Protein AF-A0A2U8I2Z9-F1 (afdb_monomer_lite)

Structure (mmCIF, N/CA/C/O backbone):
data_AF-A0A2U8I2Z9-F1
#
_entry.id   AF-A0A2U8I2Z9-F1
#
loop_
_atom_site.group_PDB
_atom_site.id
_atom_site.type_symbol
_atom_site.label_atom_id
_atom_site.label_alt_id
_atom_site.label_comp_id
_atom_site.label_asym_id
_atom_site.label_entity_id
_atom_site.label_seq_id
_atom_site.pdbx_PDB_ins_code
_atom_site.Cartn_x
_atom_site.Cartn_y
_atom_site.Cartn_z
_atom_site.occupancy
_atom_site.B_iso_or_equiv
_atom_site.auth_seq_id
_atom_site.auth_comp_id
_atom_site.auth_asym_id
_atom_site.auth_atom_id
_atom_site.pdbx_PDB_model_num
ATOM 1 N N . MET A 1 1 ? 26.676 1.506 6.343 1.00 47.38 1 MET A N 1
ATOM 2 C CA . MET A 1 1 ? 25.694 2.222 7.187 1.00 47.38 1 MET A CA 1
ATOM 3 C C . MET A 1 1 ? 24.262 1.728 6.902 1.00 47.38 1 MET A C 1
ATOM 5 O O . MET A 1 1 ? 23.55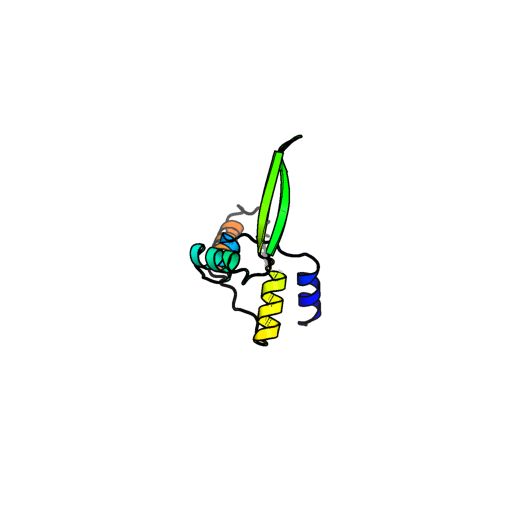2 2.455 6.221 1.00 47.38 1 MET A O 1
ATOM 9 N N . PRO A 1 2 ? 23.832 0.512 7.318 1.00 54.97 2 PRO A N 1
ATOM 10 C CA . PRO A 1 2 ? 22.491 0.004 6.966 1.00 54.97 2 PRO A CA 1
ATOM 11 C C . PRO A 1 2 ? 21.496 -0.153 8.141 1.00 54.97 2 PRO A C 1
ATOM 13 O O . PRO A 1 2 ? 20.313 0.099 7.946 1.00 54.97 2 PRO A O 1
ATOM 16 N N . GLU A 1 3 ? 21.933 -0.534 9.347 1.00 49.59 3 GLU A N 1
ATOM 17 C CA . GLU A 1 3 ? 21.021 -0.929 10.445 1.00 49.59 3 GLU A CA 1
ATOM 18 C C . GLU A 1 3 ? 20.259 0.244 11.081 1.00 49.59 3 GLU A C 1
ATOM 20 O O . GLU A 1 3 ? 19.039 0.196 11.203 1.00 49.59 3 GLU A O 1
ATOM 25 N N . LEU A 1 4 ? 20.939 1.352 11.393 1.00 51.78 4 LEU A N 1
ATOM 26 C CA . LEU A 1 4 ? 20.320 2.501 12.079 1.00 51.78 4 LEU A CA 1
ATOM 27 C C . LEU A 1 4 ? 19.238 3.227 11.252 1.00 51.78 4 LEU A C 1
ATOM 29 O O . LEU A 1 4 ? 18.350 3.865 11.813 1.00 51.78 4 LEU A O 1
ATOM 33 N N . GLN A 1 5 ? 19.287 3.145 9.917 1.00 53.50 5 GLN A N 1
ATOM 34 C CA . GLN A 1 5 ? 18.255 3.739 9.051 1.00 53.50 5 GLN A CA 1
ATOM 35 C C . GLN A 1 5 ? 16.982 2.890 8.984 1.00 53.50 5 GLN A C 1
ATOM 37 O O . GLN A 1 5 ? 15.900 3.434 8.765 1.00 53.50 5 GLN A O 1
ATOM 42 N N . LEU A 1 6 ? 17.105 1.576 9.183 1.00 53.69 6 LEU A N 1
ATOM 43 C CA . LEU A 1 6 ? 15.974 0.659 9.240 1.00 53.69 6 LEU A CA 1
ATOM 44 C C . LEU A 1 6 ? 15.191 0.877 10.540 1.00 53.69 6 LEU A C 1
ATOM 46 O O . LEU A 1 6 ? 13.996 1.146 10.475 1.00 53.69 6 LEU A O 1
ATOM 50 N N . GLU A 1 7 ? 15.865 0.917 11.693 1.00 55.31 7 GLU A N 1
ATOM 51 C CA . GLU A 1 7 ? 15.220 1.122 13.004 1.00 55.31 7 GLU A CA 1
ATOM 52 C C . GLU A 1 7 ? 14.370 2.399 13.095 1.00 55.31 7 GLU A C 1
ATOM 54 O O . GLU A 1 7 ? 13.353 2.433 13.787 1.00 55.31 7 GLU A O 1
ATOM 59 N N . HIS A 1 8 ? 14.763 3.467 12.397 1.00 54.12 8 HIS A N 1
ATOM 60 C CA . HIS A 1 8 ? 14.012 4.723 12.394 1.00 54.12 8 HIS A CA 1
ATOM 61 C C . HIS A 1 8 ? 12.787 4.697 11.472 1.00 54.12 8 HIS A C 1
ATOM 63 O O . HIS A 1 8 ? 11.825 5.413 11.746 1.00 54.12 8 HIS A O 1
ATOM 69 N N . LEU A 1 9 ? 12.784 3.865 10.423 1.00 52.28 9 LEU A N 1
ATOM 70 C CA . LEU A 1 9 ? 11.619 3.696 9.551 1.00 52.28 9 LEU A CA 1
ATOM 71 C C . LEU A 1 9 ? 10.462 3.004 10.294 1.00 52.28 9 LEU A C 1
ATOM 73 O O . LEU A 1 9 ? 9.305 3.307 10.029 1.00 52.28 9 LEU A O 1
ATOM 77 N N . PHE A 1 10 ? 10.769 2.123 11.252 1.00 52.69 10 PHE A N 1
ATOM 78 C CA . PHE A 1 10 ? 9.785 1.300 11.972 1.00 52.69 10 PHE A CA 1
ATOM 79 C C . PHE A 1 10 ? 9.132 1.985 13.185 1.00 52.69 10 PHE A C 1
ATOM 81 O O . PHE A 1 10 ? 8.180 1.453 13.745 1.00 52.69 10 PHE A O 1
ATOM 88 N N . LYS A 1 11 ? 9.601 3.171 13.606 1.00 55.53 11 LYS A N 1
ATOM 89 C CA . LYS A 1 11 ? 9.043 3.882 14.778 1.00 55.53 11 LYS A CA 1
ATOM 90 C C . LYS A 1 11 ? 7.706 4.574 14.512 1.00 55.53 11 LYS A C 1
ATOM 92 O O . LYS A 1 11 ? 6.999 4.894 15.465 1.00 55.53 11 LYS A O 1
AT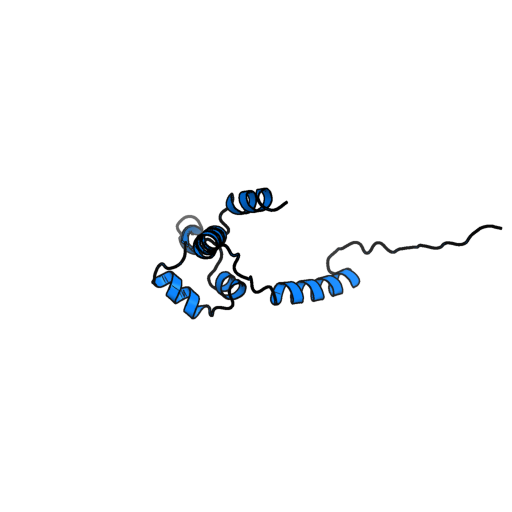OM 97 N N . ILE A 1 12 ? 7.364 4.819 13.248 1.00 58.06 12 ILE A N 1
ATOM 98 C CA . ILE A 1 12 ? 6.064 5.364 12.852 1.00 58.06 12 ILE A CA 1
ATOM 99 C C . ILE A 1 12 ? 5.442 4.366 11.869 1.00 58.06 12 ILE A C 1
ATOM 101 O O . ILE A 1 12 ? 5.994 4.189 10.780 1.00 58.06 12 ILE A O 1
ATOM 105 N N . PRO A 1 13 ? 4.336 3.692 12.228 1.00 62.06 13 PRO A N 1
ATOM 106 C CA . PRO A 1 13 ? 3.650 2.804 11.299 1.00 62.06 13 PRO A CA 1
ATOM 107 C C . PRO A 1 13 ? 3.177 3.594 10.068 1.00 62.06 13 PRO A C 1
ATOM 109 O O . PRO A 1 13 ? 2.345 4.494 10.180 1.00 62.06 13 PRO A O 1
ATOM 112 N N . ASP A 1 14 ? 3.726 3.279 8.888 1.00 77.88 14 ASP A N 1
ATOM 113 C CA . ASP A 1 14 ? 3.290 3.847 7.603 1.00 77.88 14 ASP A CA 1
ATOM 114 C C . ASP A 1 14 ? 2.029 3.103 7.145 1.00 77.88 14 ASP A C 1
ATOM 116 O O . ASP A 1 14 ? 2.091 2.079 6.456 1.00 77.88 14 ASP A O 1
ATOM 120 N N . GLY A 1 15 ? 0.874 3.588 7.603 1.00 87.62 15 GLY A N 1
ATOM 121 C CA . GLY A 1 15 ? -0.432 3.104 7.175 1.00 87.62 15 GLY A CA 1
ATOM 122 C C . GLY A 1 15 ? -0.718 3.513 5.731 1.00 87.62 15 GLY A C 1
ATOM 123 O O . GLY A 1 15 ? -1.011 4.674 5.450 1.00 87.62 15 GLY A O 1
ATOM 124 N N . ILE A 1 16 ? -0.690 2.553 4.807 1.00 91.94 16 ILE A N 1
ATOM 125 C CA . ILE A 1 16 ? -0.933 2.799 3.383 1.00 91.94 16 ILE A CA 1
ATOM 126 C C . ILE A 1 16 ? -2.271 2.233 2.909 1.00 91.94 16 ILE A C 1
ATOM 128 O O . ILE A 1 16 ? -2.840 1.297 3.473 1.00 91.94 16 ILE A O 1
ATOM 132 N N . THR A 1 17 ? -2.795 2.813 1.832 1.00 93.12 17 THR A N 1
ATOM 133 C CA . THR A 1 17 ? -4.041 2.361 1.204 1.00 93.12 17 THR A CA 1
ATOM 134 C C . THR A 1 17 ? -3.815 1.142 0.303 1.00 93.12 17 THR A C 1
ATOM 136 O O . THR A 1 17 ? -2.693 0.836 -0.099 1.00 93.12 17 THR A O 1
ATOM 139 N N . VAL A 1 18 ? -4.909 0.481 -0.093 1.00 94.19 18 VAL A N 1
ATOM 140 C CA . VAL A 1 18 ? -4.914 -0.601 -1.100 1.00 94.19 18 VAL A CA 1
ATOM 141 C C . VAL A 1 18 ? -4.209 -0.183 -2.386 1.00 94.19 18 VAL A C 1
ATOM 143 O O . VAL A 1 18 ? -3.391 -0.931 -2.917 1.00 94.19 18 VAL A O 1
ATOM 146 N N . SER A 1 19 ? -4.530 1.018 -2.870 1.00 93.19 19 SER A N 1
ATOM 147 C CA . SER A 1 19 ? -3.981 1.561 -4.110 1.00 93.19 19 SER A CA 1
ATOM 148 C C . SER A 1 19 ? -2.472 1.756 -4.002 1.00 93.19 19 SER A C 1
ATOM 150 O O . SER A 1 19 ? -1.717 1.360 -4.888 1.00 93.19 19 SER A O 1
ATOM 152 N N . GLU A 1 20 ? -2.014 2.282 -2.866 1.00 91.62 20 GLU A N 1
ATOM 153 C CA . GLU A 1 20 ? -0.593 2.487 -2.616 1.00 91.62 20 GLU A CA 1
ATOM 154 C C . GLU A 1 20 ? 0.168 1.161 -2.496 1.00 91.62 20 GLU A C 1
ATOM 156 O O . GLU A 1 20 ? 1.235 1.009 -3.091 1.00 91.62 20 GLU A O 1
ATOM 161 N N . PHE A 1 21 ? -0.398 0.166 -1.810 1.00 93.00 21 PHE A N 1
ATOM 162 C CA . PHE A 1 21 ? 0.205 -1.163 -1.706 1.00 93.00 21 PHE A CA 1
ATOM 163 C C . PHE A 1 21 ? 0.290 -1.855 -3.073 1.00 93.00 21 PHE A C 1
ATOM 165 O O . PHE A 1 21 ? 1.336 -2.392 -3.448 1.00 93.00 21 PHE A O 1
ATOM 172 N N . ALA A 1 22 ? -0.799 -1.820 -3.847 1.00 93.06 22 ALA A N 1
ATOM 173 C CA . ALA A 1 22 ? -0.855 -2.333 -5.216 1.00 93.06 22 ALA A CA 1
ATOM 174 C C . ALA A 1 22 ? 0.239 -1.693 -6.081 1.00 93.06 22 ALA A C 1
ATOM 176 O O . ALA A 1 22 ? 1.021 -2.382 -6.735 1.00 93.06 22 ALA A O 1
ATOM 177 N N . ARG A 1 23 ? 0.369 -0.369 -5.990 1.00 89.00 23 ARG A N 1
ATOM 178 C CA . ARG A 1 23 ? 1.372 0.408 -6.711 1.00 89.00 23 ARG A CA 1
ATOM 179 C C . ARG A 1 23 ? 2.808 0.060 -6.311 1.00 89.00 23 ARG A C 1
ATOM 181 O O . ARG A 1 23 ? 3.635 -0.118 -7.202 1.00 89.00 23 ARG A O 1
ATOM 188 N N . ARG A 1 24 ? 3.115 -0.068 -5.010 1.00 88.25 24 ARG A N 1
ATOM 189 C CA . ARG A 1 24 ? 4.462 -0.431 -4.513 1.00 88.25 24 ARG A CA 1
ATOM 190 C C . ARG A 1 24 ? 4.855 -1.866 -4.877 1.00 88.25 24 ARG A C 1
ATOM 192 O O . ARG A 1 24 ? 6.026 -2.117 -5.147 1.00 88.25 24 ARG A O 1
ATOM 199 N N . THR A 1 25 ? 3.897 -2.792 -4.919 1.00 89.31 25 THR A N 1
ATOM 200 C CA . THR A 1 25 ? 4.151 -4.232 -5.141 1.00 89.31 25 THR A CA 1
ATOM 201 C C . THR A 1 25 ? 3.912 -4.714 -6.574 1.00 89.31 25 THR A C 1
ATOM 203 O O . THR A 1 25 ? 4.246 -5.852 -6.896 1.00 89.31 25 THR A O 1
ATOM 206 N N . GLY A 1 26 ? 3.310 -3.890 -7.435 1.00 89.56 26 GLY A N 1
ATOM 207 C CA . GLY A 1 26 ? 2.896 -4.278 -8.788 1.00 89.56 26 GLY A CA 1
ATOM 208 C C . GLY A 1 26 ? 1.675 -5.208 -8.839 1.00 89.56 26 GLY A C 1
ATOM 209 O O . GLY A 1 26 ? 1.342 -5.719 -9.907 1.00 89.56 26 GLY A O 1
ATOM 210 N N . LYS A 1 27 ? 1.001 -5.454 -7.708 1.00 91.25 27 LYS A N 1
ATOM 211 C CA . LYS A 1 27 ? -0.245 -6.236 -7.655 1.00 91.25 27 LYS A CA 1
ATOM 212 C C . LYS A 1 27 ? -1.433 -5.392 -8.113 1.00 91.25 27 LYS A C 1
ATOM 214 O O . LYS A 1 27 ? -1.406 -4.170 -8.034 1.00 91.25 27 LYS A O 1
ATOM 219 N N . THR A 1 28 ? -2.511 -6.041 -8.543 1.00 95.50 28 THR A N 1
ATOM 220 C CA . THR A 1 28 ? -3.782 -5.347 -8.800 1.00 95.50 28 THR A CA 1
ATOM 221 C C . THR A 1 28 ? -4.480 -5.011 -7.484 1.00 95.50 28 THR A C 1
ATOM 223 O O . THR A 1 28 ? -4.381 -5.772 -6.519 1.00 95.50 28 THR A O 1
ATOM 226 N N . GLU A 1 29 ? -5.246 -3.917 -7.435 1.00 96.38 29 GLU A N 1
ATOM 227 C CA . GLU A 1 29 ? -6.025 -3.577 -6.235 1.00 96.38 29 GLU A CA 1
ATOM 228 C C . GLU A 1 29 ? -6.976 -4.705 -5.818 1.00 96.38 29 GLU A C 1
ATOM 230 O O . GLU A 1 29 ? -7.114 -4.979 -4.629 1.00 96.38 29 GLU A O 1
ATOM 235 N N . THR A 1 30 ? -7.588 -5.406 -6.778 1.00 97.56 30 THR A N 1
ATOM 236 C CA . THR A 1 30 ? -8.447 -6.569 -6.509 1.00 97.56 30 THR A CA 1
ATOM 237 C C . THR A 1 30 ? -7.682 -7.681 -5.794 1.00 97.56 30 THR A C 1
ATOM 239 O O . THR A 1 30 ? -8.161 -8.218 -4.798 1.00 97.56 30 THR A O 1
ATOM 242 N N . SER A 1 31 ? -6.460 -7.995 -6.242 1.00 97.38 31 SER A N 1
ATOM 243 C CA . SER A 1 31 ? -5.608 -8.974 -5.560 1.00 97.38 31 SER A CA 1
ATOM 244 C C . SER A 1 31 ? -5.265 -8.527 -4.143 1.00 97.38 31 SER A C 1
ATOM 246 O O . SER A 1 31 ? -5.241 -9.362 -3.243 1.00 97.38 31 SER A O 1
ATOM 248 N N . VAL A 1 32 ? -4.996 -7.237 -3.935 1.00 96.75 32 VAL A N 1
ATOM 249 C CA . VAL A 1 32 ? -4.689 -6.700 -2.605 1.00 96.75 32 VAL A CA 1
ATOM 250 C C . VAL A 1 32 ? -5.913 -6.785 -1.692 1.00 96.75 32 VAL A C 1
ATOM 252 O O . VAL A 1 32 ? -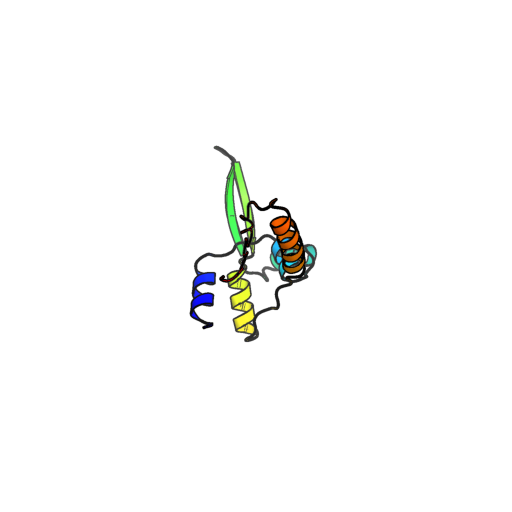5.779 -7.246 -0.564 1.00 96.75 32 VAL A O 1
ATOM 255 N N . ARG A 1 33 ? -7.117 -6.456 -2.180 1.00 96.50 33 ARG A N 1
ATOM 256 C CA . ARG A 1 33 ? -8.368 -6.624 -1.415 1.00 96.50 33 ARG A CA 1
ATOM 257 C C . ARG A 1 33 ? -8.590 -8.078 -1.013 1.00 96.50 33 ARG A C 1
ATOM 259 O O . ARG A 1 33 ? -8.808 -8.340 0.160 1.00 96.50 33 ARG A O 1
ATOM 266 N N . HIS A 1 34 ? -8.383 -9.033 -1.921 1.00 98.00 34 HIS A N 1
ATOM 267 C CA . HIS A 1 34 ? -8.446 -10.454 -1.565 1.00 98.00 34 HIS A CA 1
ATOM 268 C C . HIS A 1 34 ? -7.424 -10.856 -0.492 1.00 98.00 34 HIS A C 1
ATOM 270 O O . HIS A 1 34 ? -7.725 -11.695 0.356 1.00 98.00 34 HIS A O 1
ATOM 276 N N . MET A 1 35 ? -6.218 -10.278 -0.499 1.00 96.81 35 MET A N 1
ATOM 277 C CA . MET A 1 35 ? -5.239 -10.513 0.568 1.00 96.81 35 MET A CA 1
ATOM 278 C C . MET A 1 35 ? -5.708 -9.932 1.906 1.00 96.81 35 MET A C 1
ATOM 280 O O . MET A 1 35 ? -5.540 -10.586 2.934 1.00 96.81 35 MET A O 1
ATOM 284 N N . MET A 1 36 ? -6.319 -8.744 1.898 1.00 95.38 36 MET A N 1
ATOM 285 C CA . MET A 1 36 ? -6.901 -8.124 3.092 1.00 95.38 36 MET A CA 1
ATOM 286 C C . MET A 1 36 ? -8.061 -8.950 3.650 1.00 95.38 36 MET A C 1
ATOM 288 O O . MET A 1 36 ? -8.059 -9.272 4.836 1.00 95.38 36 MET A O 1
ATOM 292 N N . ASP A 1 37 ? -9.003 -9.363 2.800 1.00 95.25 37 ASP A N 1
ATOM 293 C CA . ASP A 1 37 ? -10.168 -10.166 3.193 1.00 95.25 37 ASP A CA 1
ATOM 294 C C . ASP A 1 37 ? -9.737 -11.493 3.830 1.00 95.25 37 ASP A C 1
ATOM 296 O O . ASP A 1 37 ? -10.307 -11.947 4.823 1.00 95.25 37 ASP A O 1
ATOM 300 N N . ARG A 1 38 ? -8.662 -12.090 3.299 1.00 96.38 38 ARG A N 1
ATOM 301 C CA . ARG A 1 38 ? -8.042 -13.313 3.825 1.00 96.38 38 ARG A CA 1
ATOM 302 C C . ARG A 1 38 ? -7.083 -13.077 4.997 1.00 96.38 38 ARG A C 1
ATOM 304 O O . ARG A 1 38 ? -6.459 -14.032 5.450 1.00 96.38 38 ARG A O 1
ATOM 311 N N . ARG A 1 39 ? -6.954 -11.837 5.482 1.00 93.44 39 ARG A N 1
ATOM 312 C CA . ARG A 1 39 ? -6.068 -11.433 6.590 1.00 93.44 39 ARG A CA 1
ATOM 313 C C . ARG A 1 39 ? -4.602 -11.837 6.383 1.00 93.44 39 ARG A C 1
ATOM 315 O O . ARG A 1 39 ? -3.912 -12.201 7.326 1.00 93.44 39 ARG A O 1
ATOM 322 N N . LEU A 1 40 ? -4.124 -11.754 5.142 1.00 94.19 40 LEU A N 1
ATOM 323 C CA . LEU A 1 40 ? -2.739 -12.069 4.761 1.00 94.19 40 LEU A CA 1
ATOM 324 C C . LEU A 1 40 ? -1.799 -10.855 4.837 1.00 94.19 40 LEU A C 1
ATOM 326 O O . LEU A 1 40 ? -0.643 -10.949 4.433 1.00 94.19 40 LEU A O 1
ATOM 330 N N . LEU A 1 41 ? -2.302 -9.706 5.290 1.00 94.81 41 LEU A N 1
ATOM 331 C CA . LEU A 1 41 ? -1.555 -8.459 5.415 1.00 94.81 41 LEU A CA 1
ATOM 332 C C . LEU A 1 41 ? -1.672 -7.930 6.848 1.00 94.81 41 LEU A C 1
ATOM 334 O O . LEU A 1 41 ? -2.753 -8.042 7.437 1.00 94.81 41 LEU A O 1
ATOM 338 N N . PRO A 1 42 ? -0.608 -7.319 7.396 1.00 93.31 42 PRO A N 1
ATOM 339 C CA . PRO A 1 42 ? -0.714 -6.568 8.637 1.00 93.31 42 PRO A CA 1
ATOM 340 C C . PRO A 1 42 ? -1.568 -5.320 8.377 1.00 93.31 42 PRO A C 1
ATOM 342 O O . PRO A 1 42 ? -1.327 -4.568 7.430 1.00 93.31 42 PRO A O 1
ATOM 345 N N . MET A 1 43 ? -2.619 -5.131 9.173 1.00 94.31 43 MET A N 1
ATOM 346 C CA . MET A 1 43 ? -3.601 -4.066 8.967 1.00 94.31 43 MET A CA 1
ATOM 347 C C . MET A 1 43 ? -4.010 -3.430 10.288 1.00 94.31 43 MET A C 1
ATOM 349 O O . MET A 1 43 ? -4.148 -4.119 11.298 1.00 94.31 43 MET A O 1
ATOM 353 N N . VAL A 1 44 ? -4.303 -2.133 10.245 1.00 90.75 44 VAL A N 1
ATOM 354 C CA . VAL A 1 44 ? -4.888 -1.375 11.355 1.00 90.75 44 VAL A CA 1
ATOM 355 C C . VAL A 1 44 ? -6.212 -0.759 10.919 1.00 90.75 44 VAL A C 1
ATOM 357 O O . VAL A 1 44 ? -6.391 -0.389 9.759 1.00 90.75 44 VAL A O 1
ATOM 360 N N . THR A 1 45 ? -7.169 -0.680 11.843 1.00 88.38 45 THR A N 1
ATOM 361 C C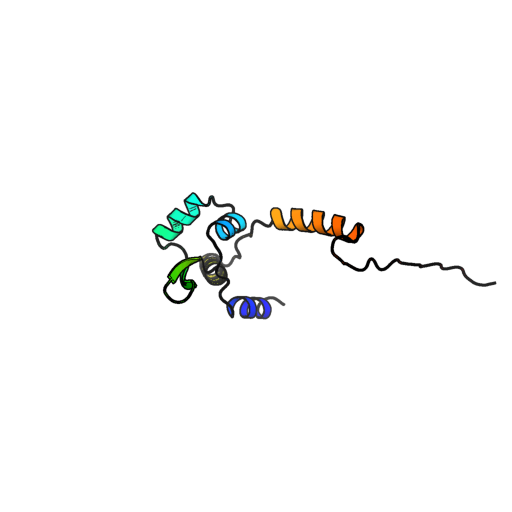A . THR A 1 45 ? -8.416 0.061 11.629 1.00 88.38 45 THR A CA 1
ATOM 362 C C . THR A 1 45 ? -8.345 1.367 12.397 1.00 88.38 45 THR A C 1
ATOM 364 O O . THR A 1 45 ? -8.344 1.360 13.626 1.00 88.38 45 THR A O 1
ATOM 367 N N . GLU A 1 46 ? -8.328 2.482 11.680 1.00 83.75 46 GLU A N 1
ATOM 368 C CA . GLU A 1 46 ? -8.385 3.811 12.272 1.00 83.75 46 GLU A CA 1
ATOM 369 C C . GLU A 1 46 ? -9.806 4.362 12.228 1.00 83.75 46 GLU A C 1
ATOM 371 O O . GLU A 1 46 ? -10.542 4.190 11.250 1.00 83.75 46 GLU A O 1
ATOM 376 N N . ARG A 1 47 ? -10.196 5.039 13.309 1.00 81.94 47 ARG A N 1
ATOM 377 C CA . ARG A 1 47 ? -11.467 5.751 13.396 1.00 81.94 47 ARG A CA 1
ATOM 378 C C . ARG A 1 47 ? -11.241 7.211 13.024 1.00 81.94 47 ARG A C 1
ATOM 380 O O . ARG A 1 47 ? -10.591 7.944 13.757 1.00 81.94 47 ARG A O 1
ATOM 387 N N . GLU A 1 48 ? -11.839 7.632 11.923 1.00 76.88 48 GLU A N 1
ATOM 388 C CA . GLU A 1 48 ? -11.901 9.030 11.508 1.00 76.88 48 GLU A CA 1
ATOM 389 C C . GLU A 1 48 ? -13.169 9.656 12.098 1.00 76.88 48 GLU A C 1
ATOM 391 O O . GLU A 1 48 ? -14.267 9.141 11.889 1.00 76.88 48 GLU A O 1
ATOM 396 N N . ILE A 1 49 ? -13.041 10.742 12.859 1.00 79.75 49 ILE A N 1
ATOM 397 C CA . ILE A 1 49 ? -14.190 11.469 13.416 1.00 79.75 49 ILE A CA 1
ATOM 398 C C . ILE A 1 49 ? -14.635 12.521 12.394 1.00 79.75 49 ILE A C 1
ATOM 400 O O . ILE A 1 49 ? -13.830 13.325 11.936 1.00 79.75 49 ILE A O 1
ATOM 404 N N . ILE A 1 50 ? -15.919 12.512 12.040 1.00 78.75 50 ILE A N 1
ATOM 40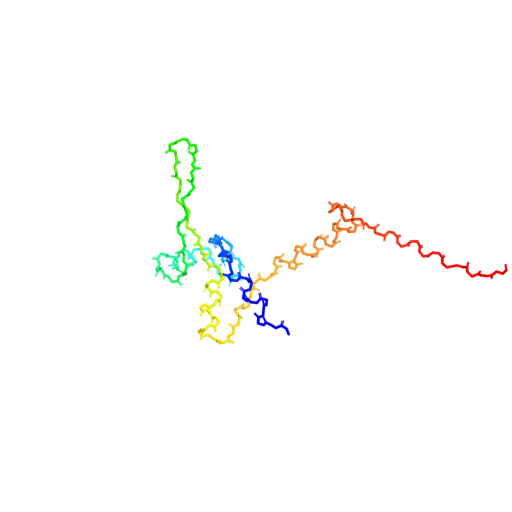5 C CA . ILE A 1 50 ? -16.532 13.408 11.055 1.00 78.75 50 ILE A CA 1
ATOM 406 C C . ILE A 1 50 ? -17.614 14.228 11.766 1.00 78.75 50 ILE A C 1
ATOM 408 O O . ILE A 1 50 ? -18.753 13.790 11.929 1.00 78.75 50 ILE A O 1
ATOM 412 N N . GLY A 1 51 ? -17.255 15.437 12.197 1.00 79.81 51 GLY A N 1
ATOM 413 C CA . GLY A 1 51 ? -18.159 16.323 12.936 1.00 79.81 51 GLY A CA 1
ATOM 414 C C . GLY A 1 51 ? -18.522 15.799 14.331 1.00 79.81 51 GLY A C 1
ATOM 415 O O . GLY A 1 51 ? -17.823 14.965 14.901 1.00 79.81 51 GLY A O 1
ATOM 416 N N . ALA A 1 52 ? -19.619 16.308 14.897 1.00 76.12 52 ALA A N 1
ATOM 417 C CA . ALA A 1 52 ? -20.009 16.014 16.280 1.00 76.12 52 ALA A CA 1
ATOM 418 C C . ALA A 1 52 ? -20.551 14.586 16.495 1.00 76.12 52 ALA A C 1
ATOM 420 O O . ALA A 1 52 ? -20.517 14.081 17.614 1.00 76.12 52 ALA A O 1
ATOM 421 N N . THR A 1 53 ? -21.062 13.934 15.445 1.00 76.25 53 THR A N 1
ATOM 422 C CA . THR A 1 53 ? -21.753 12.632 15.549 1.00 76.25 53 THR A CA 1
ATOM 423 C C . THR A 1 53 ? -21.292 11.590 14.533 1.00 76.25 53 THR A C 1
ATOM 425 O O . THR A 1 53 ? -21.585 10.406 14.703 1.00 76.25 53 THR A O 1
ATOM 428 N N . GLY A 1 54 ? -20.571 11.983 13.482 1.00 70.38 54 GLY A N 1
ATOM 429 C CA . GLY A 1 54 ? -20.106 11.063 12.454 1.00 70.38 54 GLY A CA 1
ATOM 430 C C . GLY A 1 54 ? -18.773 10.428 12.826 1.00 70.38 54 GLY A C 1
ATOM 431 O O . GLY A 1 54 ? -17.880 11.067 13.379 1.00 70.38 54 GLY A O 1
ATOM 432 N N . SER A 1 55 ? -18.597 9.157 12.480 1.00 80.12 55 SER A N 1
ATOM 433 C CA . SER A 1 55 ? -17.259 8.584 12.381 1.00 80.12 55 SER A CA 1
ATOM 434 C C . SER A 1 55 ? -17.200 7.555 11.270 1.00 80.12 55 SER A C 1
ATOM 436 O O . SER A 1 55 ? -18.121 6.754 11.129 1.00 80.12 55 SER A O 1
ATOM 438 N N . SER A 1 56 ? -16.107 7.561 10.521 1.00 79.81 56 SER A N 1
ATOM 439 C CA . SER A 1 56 ? -15.773 6.542 9.535 1.00 79.81 56 SER A CA 1
ATOM 440 C C . SER A 1 56 ? -14.686 5.624 10.088 1.00 79.81 56 SER A C 1
ATOM 442 O O . SER A 1 56 ? -13.948 5.984 11.006 1.00 79.81 56 SER A O 1
ATOM 444 N N . ARG A 1 57 ? -14.594 4.410 9.547 1.00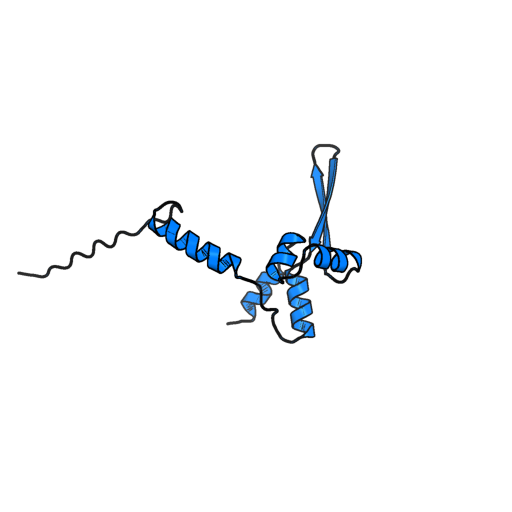 81.50 57 ARG A N 1
ATOM 445 C CA . ARG A 1 57 ? -13.488 3.491 9.821 1.00 81.50 57 ARG A CA 1
ATOM 446 C C . ARG A 1 57 ? -12.709 3.292 8.536 1.00 81.50 57 ARG A C 1
ATOM 448 O O . ARG A 1 57 ? -13.288 2.898 7.526 1.00 81.50 57 ARG A O 1
ATOM 455 N N . ARG A 1 58 ? -11.404 3.540 8.580 1.00 84.88 58 ARG A N 1
ATOM 456 C CA . ARG A 1 58 ? -10.494 3.273 7.466 1.00 84.88 58 ARG A CA 1
ATOM 457 C C . ARG A 1 58 ? -9.558 2.145 7.853 1.00 84.88 58 ARG A C 1
ATOM 459 O O . ARG A 1 58 ? -9.039 2.121 8.964 1.00 84.88 58 ARG A O 1
ATOM 466 N N . ILE A 1 59 ? -9.384 1.197 6.942 1.00 88.62 59 ILE A N 1
ATOM 467 C CA . ILE A 1 59 ? -8.424 0.110 7.105 1.00 88.62 59 ILE A CA 1
ATOM 468 C C . ILE A 1 59 ? -7.175 0.497 6.326 1.00 88.62 59 ILE A C 1
ATOM 470 O O . ILE A 1 59 ? -7.255 0.760 5.124 1.00 88.62 59 ILE A O 1
ATOM 474 N N . TYR A 1 60 ? -6.041 0.508 7.014 1.00 92.19 60 TYR A N 1
ATOM 475 C CA . TYR A 1 60 ? -4.732 0.734 6.423 1.00 92.19 60 TYR A CA 1
ATOM 476 C C . TYR A 1 60 ? -3.908 -0.542 6.480 1.00 92.19 60 TYR A C 1
ATOM 478 O O . TYR A 1 60 ? -4.012 -1.323 7.426 1.00 92.19 60 TYR A O 1
ATOM 486 N N . ILE A 1 61 ? -3.093 -0.744 5.450 1.00 94.75 61 ILE A N 1
ATOM 487 C CA . ILE A 1 61 ? -2.074 -1.786 5.415 1.00 94.75 61 ILE A CA 1
ATOM 488 C C . ILE A 1 61 ? -0.820 -1.194 6.046 1.00 94.75 61 ILE A C 1
ATOM 490 O O . ILE A 1 61 ? -0.373 -0.122 5.650 1.00 94.75 61 ILE A O 1
ATOM 494 N N . LEU A 1 62 ? -0.265 -1.891 7.024 1.00 92.38 62 LEU A N 1
ATOM 495 C CA . LEU A 1 62 ? 0.930 -1.473 7.736 1.00 92.38 62 LEU A CA 1
ATOM 496 C C . LEU A 1 62 ? 2.163 -1.815 6.890 1.00 92.38 62 LEU A C 1
ATOM 498 O O . LEU A 1 62 ? 2.591 -2.969 6.819 1.00 92.38 62 LEU A O 1
ATOM 502 N N . TRP A 1 63 ? 2.672 -0.831 6.144 1.00 90.44 63 TRP A N 1
ATOM 503 C CA . TRP A 1 63 ? 3.703 -1.070 5.132 1.00 90.44 63 TRP A CA 1
ATOM 504 C C . TRP A 1 63 ? 5.025 -1.535 5.736 1.00 90.44 63 TRP A C 1
ATOM 506 O O . TRP A 1 63 ? 5.644 -2.470 5.225 1.00 90.44 63 TRP A O 1
ATOM 516 N N . ASN A 1 64 ? 5.450 -0.891 6.818 1.00 87.00 64 ASN A N 1
ATOM 517 C CA . ASN A 1 64 ? 6.738 -1.158 7.444 1.00 87.00 64 ASN A CA 1
ATOM 518 C C . ASN A 1 64 ? 6.763 -2.559 8.071 1.00 87.00 64 ASN A C 1
ATOM 520 O O . ASN A 1 64 ? 7.708 -3.312 7.866 1.00 87.00 64 ASN A O 1
ATOM 524 N N . GLU A 1 65 ? 5.675 -2.956 8.717 1.00 88.38 65 GLU A N 1
ATOM 525 C CA . GLU A 1 65 ? 5.460 -4.277 9.297 1.00 88.38 65 GLU A CA 1
ATOM 526 C C . GLU A 1 65 ? 5.422 -5.351 8.208 1.00 88.38 65 GLU A C 1
ATOM 528 O O . GLU A 1 65 ? 5.998 -6.427 8.356 1.00 88.38 65 GLU A O 1
ATOM 533 N N . TRP A 1 66 ? 4.797 -5.056 7.065 1.00 90.38 66 TRP A N 1
ATOM 534 C CA . TRP A 1 66 ? 4.834 -5.968 5.926 1.00 90.38 66 TRP A CA 1
ATOM 535 C C . TRP A 1 66 ? 6.260 -6.133 5.377 1.00 90.38 66 TRP A C 1
ATOM 537 O O . TRP A 1 66 ? 6.672 -7.258 5.092 1.00 90.38 66 TRP A O 1
ATOM 547 N N . LEU A 1 67 ? 7.033 -5.044 5.260 1.00 86.44 67 LEU A N 1
ATOM 548 C CA . LEU A 1 67 ? 8.441 -5.103 4.854 1.00 86.44 67 LEU A CA 1
ATOM 549 C C . LEU A 1 67 ? 9.286 -5.930 5.829 1.00 86.44 67 LEU A C 1
ATOM 551 O O . LEU A 1 67 ? 10.098 -6.739 5.380 1.00 86.44 67 LEU A O 1
ATOM 555 N N . GLU A 1 68 ? 9.083 -5.744 7.133 1.00 84.88 68 GLU A N 1
ATOM 556 C CA . GLU A 1 68 ? 9.760 -6.505 8.182 1.00 84.88 68 GLU A CA 1
ATOM 557 C C . GLU A 1 68 ? 9.434 -7.999 8.069 1.00 84.88 68 GLU A C 1
ATOM 559 O O . GLU A 1 68 ? 10.347 -8.815 7.961 1.00 84.88 68 GLU A O 1
ATOM 564 N N . MET A 1 69 ? 8.152 -8.366 7.963 1.00 87.81 69 MET A N 1
ATOM 565 C CA . MET A 1 69 ? 7.726 -9.761 7.799 1.00 87.81 69 MET A CA 1
ATOM 566 C C . MET A 1 69 ? 8.314 -10.414 6.542 1.00 87.81 69 MET A C 1
ATOM 568 O O . MET A 1 69 ? 8.757 -11.563 6.586 1.00 87.81 69 MET A O 1
ATOM 572 N N . VAL A 1 70 ? 8.340 -9.700 5.410 1.00 87.31 70 VAL A N 1
ATOM 573 C CA . VAL A 1 70 ? 8.949 -10.212 4.172 1.00 87.31 70 VAL A CA 1
ATOM 574 C C . VAL A 1 70 ? 10.455 -10.386 4.342 1.00 87.31 70 VAL A C 1
ATOM 576 O O . VAL A 1 70 ? 11.000 -11.404 3.907 1.00 87.31 70 VAL A O 1
ATOM 579 N N . HIS A 1 71 ? 11.127 -9.432 4.985 1.00 84.31 71 HIS A N 1
ATOM 580 C CA . HIS A 1 71 ? 12.553 -9.538 5.260 1.00 84.31 71 HIS A CA 1
ATOM 581 C C . HIS A 1 71 ? 12.864 -10.723 6.175 1.00 84.31 71 HIS A C 1
ATOM 583 O O . HIS A 1 71 ? 13.729 -11.526 5.840 1.00 84.31 71 HIS A O 1
ATOM 589 N N . MET A 1 72 ? 12.107 -10.907 7.257 1.00 85.31 72 MET A N 1
ATOM 590 C CA . MET A 1 72 ? 12.246 -12.059 8.151 1.00 85.31 72 MET A CA 1
ATOM 591 C C . MET A 1 72 ? 12.034 -13.391 7.420 1.00 85.31 72 MET A C 1
ATOM 593 O O . MET A 1 72 ? 12.735 -14.360 7.693 1.00 85.31 72 MET A O 1
ATOM 597 N N . ALA A 1 73 ? 11.090 -13.446 6.475 1.00 87.19 73 ALA A N 1
ATOM 598 C CA . ALA A 1 73 ? 10.777 -14.668 5.737 1.00 87.19 73 ALA A CA 1
ATOM 599 C C . ALA A 1 73 ? 11.771 -14.990 4.606 1.00 87.19 73 ALA A C 1
ATOM 601 O O . ALA A 1 73 ? 11.915 -16.153 4.236 1.00 87.19 73 ALA A O 1
ATOM 602 N N . THR A 1 74 ? 12.420 -13.980 4.016 1.00 85.81 74 THR A N 1
ATOM 603 C CA . THR A 1 74 ? 13.209 -14.141 2.776 1.00 85.81 74 THR A CA 1
ATOM 604 C C . THR A 1 74 ? 14.673 -13.724 2.897 1.00 85.81 74 THR A C 1
ATOM 606 O O . THR A 1 74 ? 15.439 -13.935 1.959 1.00 85.81 74 THR A O 1
ATOM 609 N N . ILE A 1 75 ? 15.066 -13.100 4.014 1.00 84.69 75 ILE A N 1
ATOM 610 C CA . ILE A 1 75 ? 16.370 -12.443 4.233 1.00 84.69 75 ILE A CA 1
ATOM 611 C C . ILE A 1 75 ? 16.674 -11.379 3.158 1.00 84.69 75 ILE A C 1
ATOM 613 O O . ILE A 1 75 ? 17.797 -10.914 2.981 1.00 84.69 75 ILE A O 1
ATOM 617 N N . SER A 1 76 ? 15.644 -10.937 2.436 1.00 77.12 76 SER A N 1
ATOM 618 C CA . SER A 1 76 ? 15.743 -10.008 1.320 1.00 77.12 76 SER A CA 1
ATOM 619 C C . SER A 1 76 ? 14.701 -8.909 1.455 1.00 77.12 76 SER A C 1
ATOM 621 O O . SER A 1 76 ? 13.670 -9.078 2.104 1.00 77.12 76 SER A O 1
ATOM 623 N N . ARG A 1 77 ? 14.978 -7.745 0.867 1.00 68.25 77 ARG A N 1
ATOM 624 C CA . ARG A 1 77 ? 14.009 -6.651 0.816 1.00 68.25 77 ARG A CA 1
ATOM 625 C C . ARG A 1 77 ? 13.216 -6.774 -0.485 1.00 68.25 77 ARG A C 1
ATOM 627 O O . ARG A 1 77 ? 13.837 -6.878 -1.545 1.00 68.25 77 ARG A O 1
ATOM 634 N N . PRO A 1 78 ? 11.874 -6.746 -0.448 1.00 70.88 78 PRO A N 1
ATOM 635 C CA . PRO A 1 78 ? 11.090 -6.775 -1.672 1.00 70.88 78 PRO A CA 1
ATOM 636 C C . PRO A 1 78 ? 11.462 -5.573 -2.546 1.00 70.88 78 PRO A C 1
ATOM 638 O O . PRO A 1 78 ? 11.584 -4.446 -2.061 1.00 70.88 78 PRO A O 1
ATOM 641 N N . VAL A 1 79 ? 11.666 -5.824 -3.840 1.00 71.25 79 VAL A N 1
ATOM 642 C CA . VAL A 1 79 ? 11.955 -4.768 -4.813 1.00 71.25 79 VAL A CA 1
ATOM 643 C C . VAL A 1 79 ? 10.691 -3.934 -4.982 1.00 71.25 79 VAL A C 1
ATOM 645 O O . VAL A 1 79 ? 9.700 -4.392 -5.547 1.00 71.25 79 VAL A O 1
ATOM 648 N N . GLU A 1 80 ? 10.716 -2.710 -4.466 1.00 71.81 80 GLU A N 1
ATOM 649 C CA . GLU A 1 80 ? 9.616 -1.766 -4.636 1.00 71.81 80 GLU A CA 1
ATOM 650 C C . GLU A 1 80 ? 9.534 -1.292 -6.096 1.00 71.81 80 GLU A C 1
ATOM 652 O O . GLU A 1 80 ? 10.530 -0.904 -6.717 1.00 71.81 80 GLU A O 1
ATOM 657 N N . SER A 1 81 ? 8.323 -1.283 -6.655 1.00 70.88 81 SER A N 1
ATOM 658 C CA . SER A 1 81 ? 8.070 -0.772 -8.001 1.00 70.88 81 SER A CA 1
ATOM 659 C C . SER A 1 81 ? 8.140 0.759 -8.013 1.00 70.88 81 SER A C 1
ATOM 661 O O . SER A 1 81 ? 7.164 1.477 -7.784 1.00 70.88 81 SER A O 1
ATOM 663 N N . TYR A 1 82 ? 9.330 1.291 -8.293 1.00 69.31 82 TYR A N 1
ATOM 664 C CA . TYR A 1 82 ? 9.592 2.733 -8.349 1.00 69.31 82 TYR A CA 1
ATOM 665 C C . TYR A 1 82 ? 9.415 3.353 -9.741 1.00 69.31 82 TYR A C 1
ATOM 667 O O . TYR A 1 82 ? 9.901 4.463 -9.974 1.00 69.31 82 TYR A O 1
ATOM 675 N N . GLY A 1 83 ? 8.750 2.692 -10.695 1.00 70.00 83 GLY A N 1
ATOM 676 C CA . GLY A 1 83 ? 8.610 3.224 -12.063 1.00 70.00 83 GLY A CA 1
ATOM 677 C C . GLY A 1 83 ? 8.007 4.638 -12.100 1.00 70.00 83 GLY A C 1
ATOM 678 O O . GLY A 1 83 ? 8.472 5.526 -12.821 1.00 70.00 83 GLY A O 1
ATOM 679 N N . TRP A 1 84 ? 7.036 4.892 -11.222 1.00 68.88 84 TRP A N 1
ATOM 680 C CA . TRP A 1 84 ? 6.423 6.206 -11.043 1.00 68.88 84 TRP A CA 1
ATOM 681 C C . TRP A 1 84 ? 7.395 7.235 -10.446 1.00 68.88 84 TRP A C 1
ATOM 683 O O . TRP A 1 84 ? 7.382 8.381 -10.877 1.00 68.88 84 TRP A O 1
ATOM 693 N N . LYS A 1 85 ? 8.250 6.845 -9.488 1.00 75.56 85 LYS A N 1
ATOM 694 C CA . LYS A 1 85 ? 9.190 7.745 -8.804 1.00 75.56 85 LYS A CA 1
ATOM 695 C C . LYS A 1 85 ? 10.249 8.213 -9.786 1.00 75.56 85 LYS A C 1
ATOM 697 O O . LYS A 1 85 ? 10.527 9.400 -9.853 1.00 75.56 85 LYS A O 1
ATOM 702 N N . HIS A 1 86 ? 10.765 7.308 -10.615 1.00 78.44 86 HIS A N 1
ATOM 703 C CA . HIS A 1 86 ? 11.673 7.661 -11.705 1.00 78.44 86 HIS A CA 1
ATOM 704 C C . HIS A 1 86 ? 11.009 8.611 -12.705 1.00 78.44 86 HIS A C 1
ATOM 706 O O . HIS A 1 86 ? 11.608 9.606 -13.105 1.00 78.44 86 HIS A O 1
ATOM 712 N N . THR A 1 87 ? 9.758 8.339 -13.084 1.00 80.31 87 THR A N 1
ATOM 713 C CA . THR A 1 87 ? 9.001 9.208 -13.997 1.00 80.31 87 THR A CA 1
ATOM 714 C C . THR A 1 87 ? 8.746 10.585 -13.385 1.00 80.31 87 THR A C 1
ATOM 716 O O . THR A 1 87 ? 8.913 11.602 -14.056 1.00 80.31 87 THR A O 1
ATOM 719 N N . TRP A 1 88 ? 8.381 10.629 -12.105 1.00 80.31 88 TRP A N 1
ATOM 720 C CA . TRP A 1 88 ? 8.150 11.861 -11.367 1.00 80.31 88 TRP A CA 1
ATOM 721 C C . TRP A 1 88 ? 9.444 12.652 -11.198 1.00 80.31 88 TRP A C 1
ATOM 723 O O . TRP A 1 88 ? 9.446 13.827 -11.522 1.00 80.31 88 TRP A O 1
ATOM 733 N N . ILE A 1 89 ? 10.557 12.019 -10.806 1.00 80.69 89 ILE A N 1
ATOM 734 C CA . ILE A 1 89 ? 11.873 12.668 -10.685 1.00 80.69 89 ILE A CA 1
ATOM 735 C C . ILE A 1 89 ? 12.295 13.268 -12.025 1.00 80.69 89 ILE A C 1
ATOM 737 O O . ILE A 1 89 ? 12.685 14.428 -12.063 1.00 80.69 89 ILE A O 1
ATOM 741 N N . LYS A 1 90 ? 12.155 12.531 -13.135 1.00 83.44 90 LYS A N 1
ATOM 742 C CA . LYS A 1 90 ? 12.449 13.063 -14.476 1.00 83.44 90 LYS A CA 1
ATOM 743 C C . LYS A 1 90 ? 11.606 14.300 -14.798 1.00 83.44 90 LYS A C 1
ATOM 745 O O . LYS A 1 90 ? 12.122 15.280 -15.330 1.00 83.44 90 LYS A O 1
ATOM 750 N N . ARG A 1 91 ? 10.309 14.276 -14.469 1.00 80.62 91 ARG A N 1
ATOM 751 C CA . ARG A 1 91 ? 9.416 15.434 -14.649 1.00 80.62 91 ARG A CA 1
ATOM 752 C C . ARG A 1 91 ? 9.793 16.589 -13.724 1.00 80.62 91 ARG A C 1
ATOM 754 O O . ARG A 1 91 ? 9.851 17.720 -14.181 1.00 80.62 91 ARG A O 1
ATOM 761 N N . ALA A 1 92 ? 10.088 16.310 -12.462 1.00 78.56 92 ALA A N 1
ATOM 762 C CA . ALA A 1 92 ? 10.458 17.301 -11.466 1.00 78.56 92 ALA A CA 1
ATOM 763 C C . ALA A 1 92 ? 11.788 17.978 -11.815 1.00 78.56 92 ALA A C 1
ATOM 765 O O . ALA A 1 92 ? 11.880 19.192 -11.745 1.00 78.56 92 ALA A O 1
ATOM 766 N N . GLN A 1 93 ? 12.788 17.234 -12.289 1.00 80.69 93 GLN A N 1
ATOM 767 C CA . GLN A 1 93 ? 14.030 17.807 -12.816 1.00 80.69 93 GLN A CA 1
ATOM 768 C C . GLN A 1 93 ? 13.747 18.773 -13.967 1.00 80.69 93 GLN A C 1
ATOM 770 O O . GLN A 1 93 ? 14.263 19.884 -13.974 1.00 80.69 93 GLN A O 1
ATOM 775 N N . LYS A 1 94 ? 12.864 18.394 -14.900 1.00 75.06 94 LYS A N 1
ATOM 776 C CA . LYS A 1 94 ? 12.442 19.285 -15.985 1.00 75.06 94 LYS A CA 1
ATOM 777 C C . LYS A 1 94 ? 11.742 20.546 -15.461 1.00 75.06 94 LYS A C 1
ATOM 779 O O . LYS A 1 94 ? 12.023 21.624 -15.958 1.00 75.06 94 LYS A O 1
ATOM 784 N N . LEU A 1 95 ? 10.869 20.425 -14.463 1.00 73.00 95 LEU A N 1
ATOM 785 C CA . LEU A 1 95 ? 10.150 21.562 -13.871 1.00 73.00 95 LEU A CA 1
ATOM 786 C C . LEU A 1 95 ? 11.057 22.459 -13.010 1.00 73.00 95 LEU A C 1
ATOM 788 O O . LEU A 1 95 ? 10.888 23.671 -13.001 1.00 73.00 95 LEU A O 1
ATOM 792 N N . GLY A 1 96 ? 12.056 21.889 -12.334 1.00 64.44 96 GLY A N 1
ATOM 793 C CA . GLY A 1 96 ? 13.077 22.634 -11.594 1.00 64.44 96 GLY A CA 1
ATOM 794 C C . GLY A 1 96 ? 13.970 23.478 -12.506 1.00 64.44 96 GLY A C 1
ATOM 795 O O . GLY A 1 96 ? 14.364 24.569 -12.118 1.00 64.44 96 GLY A O 1
ATOM 796 N N . LEU A 1 97 ? 14.219 23.025 -13.742 1.00 60.09 97 LEU A N 1
ATOM 797 C CA . LEU A 1 97 ? 14.902 23.818 -14.775 1.00 60.09 97 LEU A CA 1
ATOM 798 C C . LEU A 1 97 ? 14.051 24.986 -15.303 1.00 60.09 97 LEU A C 1
ATOM 800 O O . LEU A 1 97 ? 14.604 25.938 -15.842 1.00 60.09 97 LEU A O 1
ATOM 804 N N . VAL A 1 98 ? 12.724 24.911 -15.164 1.00 58.75 98 VAL A N 1
ATOM 805 C CA . VAL A 1 98 ? 11.768 25.944 -15.607 1.00 58.75 98 VAL A CA 1
ATOM 806 C C . VAL A 1 98 ? 11.389 26.892 -14.452 1.00 58.75 98 VAL A C 1
ATOM 808 O O . VAL A 1 98 ? 10.713 27.889 -14.666 1.00 58.75 98 VAL A O 1
ATOM 811 N N . GLY A 1 99 ? 11.868 26.631 -13.227 1.00 57.62 99 GLY A N 1
ATOM 812 C CA . GLY A 1 99 ? 11.578 27.437 -12.032 1.00 57.62 99 GLY A CA 1
ATOM 813 C C . GLY A 1 99 ? 10.225 27.139 -11.369 1.00 57.62 99 GLY A C 1
ATOM 814 O O . GLY A 1 99 ? 9.959 27.628 -10.273 1.00 57.62 99 GLY A O 1
ATOM 815 N N . ASP A 1 100 ? 9.404 26.268 -11.960 1.00 61.78 100 ASP A N 1
ATOM 816 C CA . ASP A 1 100 ? 8.026 25.980 -11.524 1.00 61.78 100 ASP A CA 1
ATOM 817 C C . ASP A 1 100 ? 7.930 25.219 -10.190 1.00 61.78 100 ASP A C 1
ATOM 819 O O . ASP A 1 100 ? 6.873 25.172 -9.564 1.00 61.78 100 ASP A O 1
ATOM 823 N N . LEU A 1 101 ? 9.029 24.615 -9.730 1.00 66.69 101 LEU A N 1
ATOM 824 C CA . LEU A 1 101 ? 9.099 23.963 -8.415 1.00 66.69 101 LEU A CA 1
ATOM 825 C C . LEU A 1 101 ? 9.549 24.905 -7.290 1.00 66.69 101 LEU A C 1
ATOM 827 O O . LEU A 1 101 ? 9.741 24.445 -6.166 1.00 66.69 101 LEU A O 1
ATOM 831 N N . GLY A 1 102 ? 9.773 26.193 -7.579 1.00 58.38 102 GLY A N 1
ATOM 832 C CA . GLY A 1 102 ? 10.305 27.147 -6.600 1.00 58.38 102 GLY A CA 1
ATOM 833 C C . GLY A 1 102 ? 11.738 26.831 -6.154 1.00 58.38 102 GLY A C 1
ATOM 834 O O . GLY A 1 102 ? 12.211 27.359 -5.149 1.00 58.38 102 GLY A O 1
ATOM 835 N N . LEU A 1 103 ? 12.438 25.960 -6.887 1.00 60.25 103 LEU A N 1
ATOM 836 C CA . LEU A 1 103 ? 13.857 25.700 -6.689 1.00 60.25 103 LEU A CA 1
ATOM 837 C C . LEU A 1 103 ? 14.624 26.880 -7.285 1.00 60.25 103 LEU A C 1
ATOM 839 O O . LEU A 1 103 ? 14.566 27.101 -8.493 1.00 60.25 103 LEU A O 1
ATOM 843 N N . LEU A 1 104 ? 15.318 27.644 -6.436 1.00 51.97 104 LEU A N 1
ATOM 844 C CA . LEU A 1 104 ? 16.209 28.717 -6.870 1.00 51.97 104 LEU A CA 1
ATOM 845 C C . LEU A 1 104 ? 17.247 28.119 -7.823 1.00 51.97 104 LEU A C 1
ATOM 847 O O . LEU A 1 104 ? 18.166 27.418 -7.396 1.00 51.97 104 LEU A O 1
ATOM 851 N N . THR A 1 105 ? 17.102 28.373 -9.121 1.00 51.94 105 THR A N 1
ATOM 852 C CA . THR A 1 105 ? 18.163 28.104 -10.083 1.00 51.94 105 THR A CA 1
ATOM 853 C C . THR A 1 105 ? 19.311 29.031 -9.718 1.00 51.94 105 THR A C 1
ATOM 855 O O . THR A 1 105 ? 19.264 30.226 -10.009 1.00 51.94 105 THR A O 1
ATOM 858 N N . ALA A 1 106 ? 20.318 28.505 -9.020 1.00 49.09 106 ALA A N 1
ATOM 859 C CA . ALA A 1 106 ? 21.584 29.192 -8.844 1.00 49.09 106 ALA A CA 1
ATOM 860 C C . ALA A 1 106 ? 22.167 29.407 -10.244 1.00 49.09 106 ALA A C 1
ATOM 862 O O . ALA A 1 106 ? 22.717 28.489 -10.854 1.00 49.09 106 ALA A O 1
ATOM 863 N N . VAL A 1 107 ? 21.961 30.604 -10.790 1.00 46.34 107 VAL A N 1
ATOM 864 C CA . VAL A 1 107 ? 22.581 31.017 -12.041 1.00 46.34 107 VAL A CA 1
ATOM 865 C C . VAL A 1 107 ? 24.071 31.113 -11.752 1.00 46.34 107 VAL A C 1
ATOM 867 O O . VAL A 1 107 ? 24.530 32.010 -11.045 1.00 46.34 107 VAL A O 1
ATOM 870 N N . ALA A 1 108 ? 24.821 30.140 -12.259 1.00 48.91 108 ALA A N 1
ATOM 871 C CA . ALA A 1 108 ? 26.267 30.183 -12.296 1.00 48.91 108 ALA A CA 1
ATOM 872 C C . ALA A 1 108 ? 26.696 31.321 -13.234 1.00 48.91 108 ALA A C 1
ATOM 874 O O . ALA A 1 108 ? 26.863 31.122 -14.433 1.00 48.91 108 ALA A O 1
ATOM 875 N N . HIS A 1 109 ? 26.888 32.521 -12.691 1.00 40.72 109 HIS A N 1
ATOM 876 C CA . HIS A 1 109 ? 27.755 33.511 -13.320 1.00 40.72 109 HIS A CA 1
ATOM 877 C C . HIS A 1 109 ? 29.197 33.199 -12.923 1.00 40.72 109 HIS A C 1
ATOM 879 O O . HIS A 1 109 ? 29.786 33.832 -12.053 1.00 40.72 109 HIS A O 1
ATOM 885 N N . THR A 1 110 ? 29.768 32.181 -13.565 1.00 46.25 110 THR A N 1
ATOM 886 C CA . THR A 1 110 ? 31.219 32.062 -13.689 1.00 46.25 110 THR A CA 1
ATOM 887 C C . THR A 1 110 ? 31.627 32.878 -14.909 1.00 46.25 110 THR A C 1
ATOM 889 O O . THR A 1 110 ? 31.622 32.375 -16.027 1.00 46.25 110 THR A O 1
ATOM 892 N N . THR A 1 111 ? 31.969 34.148 -14.712 1.00 39.50 111 THR A N 1
ATOM 893 C CA . THR A 1 111 ? 32.857 34.854 -15.642 1.00 39.50 111 THR A CA 1
ATOM 894 C C . THR A 1 111 ? 34.243 34.864 -15.020 1.00 39.50 111 THR A C 1
ATOM 896 O O . THR A 1 111 ? 34.547 35.689 -14.162 1.00 39.50 111 THR A O 1
ATOM 899 N N . VAL A 1 112 ? 35.059 33.895 -15.430 1.00 46.91 112 VAL A N 1
ATOM 900 C CA . VAL A 1 112 ? 36.517 33.989 -15.344 1.00 46.91 112 VAL A CA 1
ATOM 901 C C . VAL A 1 112 ? 36.982 34.826 -16.537 1.00 46.91 112 VAL A C 1
ATOM 903 O O . VAL A 1 112 ? 36.656 34.497 -17.673 1.00 46.91 112 VAL A O 1
ATOM 906 N N . SER A 1 113 ? 37.724 35.894 -16.261 1.00 38.59 113 SER A N 1
ATOM 907 C CA . SER A 1 113 ? 38.786 36.450 -17.114 1.00 38.59 113 SER A CA 1
ATOM 908 C C . SER A 1 113 ? 39.640 37.310 -16.177 1.00 38.59 113 SER A C 1
ATOM 910 O O . SER A 1 113 ? 39.200 38.368 -15.742 1.00 38.59 113 SER A O 1
ATOM 912 N N . GLU A 1 114 ? 40.634 36.729 -15.509 1.00 43.00 114 GLU A N 1
ATOM 913 C CA . GLU A 1 114 ? 42.044 36.721 -15.934 1.00 43.00 114 GLU A CA 1
ATOM 914 C C . GLU A 1 114 ? 42.603 38.109 -16.286 1.00 43.00 114 GLU A C 1
ATOM 916 O O . GLU A 1 114 ? 42.231 38.720 -17.284 1.00 43.00 114 GLU A O 1
ATOM 921 N N . ASN A 1 115 ? 43.500 38.548 -15.394 1.00 42.06 115 ASN A N 1
ATOM 922 C CA . ASN A 1 115 ? 44.620 39.478 -15.529 1.00 42.06 115 ASN A CA 1
ATOM 923 C C . ASN A 1 115 ? 44.884 40.082 -16.916 1.00 42.06 115 ASN A C 1
ATOM 925 O O . ASN A 1 115 ? 45.210 39.367 -17.862 1.00 42.06 115 ASN A O 1
ATOM 929 N N . THR A 1 116 ? 45.021 41.408 -16.952 1.00 47.72 116 THR A N 1
ATOM 930 C CA . THR A 1 116 ? 46.288 42.056 -17.340 1.00 47.72 116 THR A CA 1
ATOM 931 C C . THR A 1 116 ? 46.440 43.353 -16.555 1.00 47.72 116 THR A C 1
ATOM 933 O O . THR A 1 116 ? 45.431 44.083 -16.445 1.00 47.72 116 THR A O 1
#

Radius of gyration: 21.92 Å; chains: 1; bounding box: 68×57×34 Å

Organism: NCBI:txid1878942

pLDDT: mean 75.77, std 17.05, range [38.59, 98.0]

InterPro domains:
  IPR019679 Regulatory phage protein Cox [PF10743] (14-89)
  IPR038147 Cox superfamily [G3DSA:6.10.200.10] (6-94)

Secondary structure (DSSP, 8-state):
--HHHHHHHTTS--EE-HHHHHHHHT--HHHHHHHHHTT-S-EEEEEEEETTTEEEEEEEEEHHHHHHHHHHHHSS------HHHHHHHHHHHHHHHHTTT---------------

Foldseek 3Di:
DPDVVLVVVPPDFPFADLVVVCQFQVHDSVVSVVCVVVVVFAKDWDWADDPDPDIDIDITTRVSVRQVVCCVVPVDGRRTNCVVVVVVVVVVVVCVVVCNVVNPPPPPPPDDDDDD

Sequence (116 aa):
MPELQLEHLFKIPDGITVSEFARRTGKTETSVRHMMDRRLLPMVTEREIIGATGSSRRIYILWNEWLEMVHMATISRPVESYGWKHTWIKRAQKLGLVGDLGLLTAVAHTTVSENT